Protein AF-A0A7S1EJ01-F1 (afdb_monomer)

Foldseek 3Di:
DDAAEAEQFAKDKAAADDDDPADKFKAKAKPFPLVRVVRPPRGDRIDIGHPPSPRAAAQDKMWMKMKIAGPVRDIDDIDIGIYHYHHPPDWDKDWDWDDPDDDDPDDTDIDIDTDDD

Nearest PDB structures (foldseek):
  8xci-assembly1_J  TM=4.340E-01  e=6.219E-02  Escherichia phage Lambda
  2ha1-assembly1_A  TM=5.508E-01  e=1.595E+00  Homo sapiens
  8cml-assembly1_E  TM=4.207E-01  e=4.704E+00  Homo sapiens
  7u06-assembly1_B  TM=2.832E-01  e=6.869E+00  Saccharomyces cerevisiae

Structure (mmCIF, N/CA/C/O backbone):
data_AF-A0A7S1EJ01-F1
#
_entry.id   AF-A0A7S1EJ01-F1
#
loop_
_atom_site.group_PDB
_atom_site.id
_atom_site.type_symbol
_atom_site.label_atom_id
_atom_site.label_alt_id
_atom_site.label_comp_id
_atom_site.label_asym_id
_atom_site.label_entity_id
_atom_site.label_seq_id
_atom_site.pdbx_PDB_ins_code
_atom_site.Cartn_x
_atom_site.Cartn_y
_atom_site.Cartn_z
_atom_site.occupancy
_atom_site.B_iso_or_equiv
_atom_site.auth_seq_id
_atom_site.auth_comp_id
_atom_site.auth_asym_id
_atom_site.auth_atom_id
_atom_site.pdbx_PDB_model_num
ATOM 1 N N . SER A 1 1 ? -14.894 9.120 -9.504 1.00 45.03 1 SER A N 1
ATOM 2 C CA . SER A 1 1 ? -14.782 7.956 -8.605 1.00 45.03 1 SER A CA 1
ATOM 3 C C . SER A 1 1 ? -13.961 8.380 -7.402 1.00 45.03 1 SER A C 1
ATOM 5 O O . SER A 1 1 ? -12.954 9.049 -7.588 1.00 45.03 1 SER A O 1
ATOM 7 N N . GLY A 1 2 ? -14.436 8.112 -6.184 1.00 47.00 2 GLY A N 1
ATOM 8 C CA . GLY A 1 2 ? -13.665 8.386 -4.966 1.00 47.00 2 GLY A CA 1
ATOM 9 C C . GLY A 1 2 ? -12.486 7.416 -4.809 1.00 47.00 2 GLY A C 1
ATOM 10 O O . GLY A 1 2 ? -12.393 6.459 -5.584 1.00 47.00 2 GLY A O 1
ATOM 11 N N . PRO A 1 3 ? -11.588 7.654 -3.839 1.00 59.50 3 PRO A N 1
ATOM 12 C CA . PRO A 1 3 ? -10.531 6.702 -3.517 1.00 59.50 3 PRO A CA 1
ATOM 13 C C . PRO A 1 3 ? -11.136 5.333 -3.156 1.00 59.50 3 PRO A C 1
ATOM 15 O O . PRO A 1 3 ? -12.203 5.294 -2.536 1.00 59.50 3 PRO A O 1
ATOM 18 N N . PRO A 1 4 ? -10.501 4.208 -3.534 1.00 69.62 4 PRO A N 1
ATOM 19 C CA . PRO A 1 4 ? -10.888 2.891 -3.046 1.00 69.62 4 PRO A CA 1
ATOM 20 C C . PRO A 1 4 ? -10.963 2.883 -1.515 1.00 69.62 4 PRO A C 1
ATOM 22 O O . PRO A 1 4 ? -10.007 3.261 -0.829 1.00 69.62 4 PRO A O 1
ATOM 25 N N . LEU A 1 5 ? -12.121 2.459 -1.006 1.00 71.94 5 LEU A N 1
ATOM 26 C CA . LEU A 1 5 ? -12.368 2.269 0.415 1.00 71.94 5 LEU A CA 1
ATOM 27 C C . LEU A 1 5 ? -11.861 0.882 0.816 1.00 71.94 5 LEU A C 1
ATOM 29 O O . LEU A 1 5 ? -12.278 -0.122 0.240 1.00 71.94 5 LEU A O 1
ATOM 33 N N . VAL A 1 6 ? -10.960 0.835 1.789 1.00 71.81 6 VAL A N 1
ATOM 34 C CA . VAL A 1 6 ? -10.418 -0.407 2.347 1.00 71.81 6 VAL A CA 1
ATOM 35 C C . VAL A 1 6 ? -11.049 -0.615 3.713 1.00 71.81 6 VAL A C 1
ATOM 37 O O . VAL A 1 6 ? -10.943 0.258 4.572 1.00 71.81 6 VAL A O 1
ATOM 40 N N . ASP A 1 7 ? -11.718 -1.746 3.909 1.00 70.75 7 ASP A N 1
ATOM 41 C CA . ASP A 1 7 ? -12.263 -2.130 5.209 1.00 70.75 7 ASP A CA 1
ATOM 42 C C . ASP A 1 7 ? -11.133 -2.201 6.253 1.00 70.75 7 ASP A C 1
ATOM 44 O O . ASP A 1 7 ? -10.002 -2.609 5.974 1.00 70.75 7 ASP A O 1
ATOM 48 N N . SER A 1 8 ? -11.433 -1.731 7.454 1.00 67.25 8 SER A N 1
ATOM 49 C CA . SER A 1 8 ? -10.498 -1.606 8.564 1.00 67.25 8 SER A CA 1
ATOM 50 C C . SER A 1 8 ? -9.870 -2.931 9.012 1.00 67.25 8 SER A C 1
ATOM 52 O O . SER A 1 8 ? -8.695 -2.961 9.398 1.00 67.25 8 SER A O 1
ATOM 54 N N . CYS A 1 9 ? -10.660 -4.001 8.927 1.00 70.56 9 CYS A N 1
ATOM 55 C CA . CYS A 1 9 ? -10.373 -5.350 9.375 1.00 70.56 9 CYS A CA 1
ATOM 56 C C . CYS A 1 9 ? -9.874 -6.241 8.235 1.00 70.56 9 CYS A C 1
ATOM 58 O O . CYS A 1 9 ? -9.473 -7.377 8.489 1.00 70.56 9 CYS A O 1
ATOM 60 N N . SER A 1 10 ? -9.855 -5.735 7.001 1.00 73.88 10 SER A N 1
ATOM 61 C CA . SER A 1 10 ? -9.407 -6.477 5.825 1.00 73.88 10 SER A CA 1
ATOM 62 C C . SER A 1 10 ? -7.921 -6.283 5.524 1.00 73.88 10 SER A C 1
ATOM 64 O O . SER A 1 10 ? -7.327 -5.243 5.817 1.00 73.88 10 SER A O 1
ATOM 66 N N . ASP A 1 11 ? -7.322 -7.295 4.897 1.00 81.31 11 ASP A N 1
ATOM 67 C CA . ASP A 1 11 ? -5.973 -7.203 4.341 1.00 81.31 11 ASP A CA 1
ATOM 68 C C . ASP A 1 11 ? -5.907 -6.111 3.264 1.00 81.31 11 ASP A C 1
ATOM 70 O O . ASP A 1 11 ? -6.790 -6.003 2.407 1.00 81.31 11 ASP A O 1
ATOM 74 N N . LEU A 1 12 ? -4.814 -5.344 3.241 1.00 81.44 12 LEU A N 1
ATOM 75 C CA . LEU A 1 12 ? -4.536 -4.433 2.137 1.00 81.44 12 LEU A CA 1
ATOM 76 C C . LEU A 1 12 ? -3.803 -5.192 1.028 1.00 81.44 12 LEU A C 1
ATOM 78 O O . LEU A 1 12 ? -2.656 -5.615 1.192 1.00 81.44 12 LEU A O 1
ATOM 82 N N . VAL A 1 13 ? -4.453 -5.319 -0.127 1.00 85.81 13 VAL A N 1
ATOM 83 C CA . VAL A 1 13 ? -3.852 -5.885 -1.338 1.00 85.81 13 VAL A CA 1
ATOM 84 C C . VAL A 1 13 ? -3.539 -4.762 -2.320 1.00 85.81 13 VAL A C 1
ATOM 86 O O . VAL A 1 13 ? -4.440 -4.101 -2.831 1.00 85.81 13 VAL A O 1
ATOM 89 N N . LEU A 1 14 ? -2.253 -4.560 -2.598 1.00 87.12 14 LEU A N 1
ATOM 90 C CA . LEU A 1 14 ? -1.774 -3.647 -3.628 1.00 87.12 14 LEU A CA 1
ATOM 91 C C . LEU A 1 14 ? -1.381 -4.449 -4.862 1.00 87.12 14 LEU A C 1
ATOM 93 O O . LEU A 1 14 ? -0.675 -5.456 -4.767 1.00 87.12 14 LEU A O 1
ATOM 97 N N . GLN A 1 15 ? -1.834 -3.992 -6.022 1.00 89.06 15 GLN A N 1
ATOM 98 C CA . GLN A 1 15 ? -1.566 -4.651 -7.286 1.00 89.06 15 GLN A CA 1
ATOM 99 C C . GLN A 1 15 ? -1.179 -3.629 -8.346 1.00 89.06 15 GLN A C 1
ATOM 101 O O . GLN A 1 15 ? -1.875 -2.638 -8.555 1.00 89.06 15 GLN A O 1
ATOM 106 N N . ALA A 1 16 ? -0.060 -3.887 -9.010 1.00 85.81 16 ALA A N 1
ATOM 107 C CA . ALA A 1 16 ? 0.427 -3.116 -10.137 1.00 85.81 16 ALA A CA 1
ATOM 108 C C . ALA A 1 16 ? 0.569 -4.023 -11.356 1.00 85.81 16 ALA A C 1
ATOM 110 O O . ALA A 1 16 ? 0.837 -5.220 -11.250 1.00 85.81 16 ALA A O 1
ATOM 111 N N . TRP A 1 17 ? 0.408 -3.421 -12.526 1.00 78.19 17 TRP A N 1
ATOM 112 C CA . TRP A 1 17 ? 0.590 -4.079 -13.807 1.00 78.19 17 TRP A CA 1
ATOM 113 C C . TRP A 1 17 ? 1.403 -3.163 -14.710 1.00 78.19 17 TRP A C 1
ATOM 115 O O . TRP A 1 17 ? 1.206 -1.949 -14.714 1.00 78.19 17 TRP A O 1
ATOM 125 N N . GLY A 1 18 ? 2.313 -3.748 -15.479 1.00 77.94 18 GLY A N 1
ATOM 126 C CA . GLY A 1 18 ? 3.101 -3.039 -16.476 1.00 77.94 18 GLY A CA 1
ATOM 127 C C . GLY A 1 18 ? 3.370 -3.955 -17.659 1.00 77.94 18 GLY A C 1
ATOM 128 O O . GLY A 1 18 ? 3.650 -5.138 -17.475 1.00 77.94 18 GLY A O 1
ATOM 129 N N . VAL A 1 19 ? 3.264 -3.413 -18.871 1.00 79.69 19 VAL A N 1
ATOM 130 C CA . VAL A 1 19 ? 3.631 -4.128 -20.097 1.00 79.69 19 VAL A CA 1
ATOM 131 C C . VAL A 1 19 ? 5.074 -3.778 -20.422 1.00 79.69 19 VAL A C 1
ATOM 133 O O . VAL A 1 19 ? 5.410 -2.611 -20.602 1.00 79.69 19 VAL A O 1
ATOM 136 N N . SER A 1 20 ? 5.930 -4.790 -20.492 1.00 80.31 20 SER A N 1
ATOM 137 C CA . SER A 1 20 ? 7.330 -4.637 -20.871 1.00 80.31 20 SER A CA 1
ATOM 138 C C . SER A 1 20 ? 7.796 -5.883 -21.612 1.00 80.31 20 SER A C 1
ATOM 140 O O . SER A 1 20 ? 7.345 -6.991 -21.326 1.00 80.31 20 SER A O 1
ATOM 142 N N . ALA A 1 21 ? 8.731 -5.712 -22.548 1.00 85.88 21 ALA A N 1
ATOM 143 C CA . ALA A 1 21 ? 9.423 -6.830 -23.195 1.00 85.88 21 ALA A CA 1
ATOM 144 C C . ALA A 1 21 ? 10.361 -7.582 -22.227 1.00 85.88 21 ALA A C 1
ATOM 146 O O . ALA A 1 21 ? 10.976 -8.579 -22.598 1.00 85.88 21 ALA A O 1
ATOM 147 N N . ARG A 1 22 ? 10.526 -7.066 -21.005 1.00 85.62 22 ARG A N 1
ATOM 148 C CA . ARG A 1 22 ? 11.487 -7.515 -20.001 1.00 85.62 22 ARG A CA 1
ATOM 149 C C . ARG A 1 22 ? 10.797 -7.624 -18.640 1.00 85.62 22 ARG A C 1
ATOM 151 O O . ARG A 1 22 ? 9.839 -6.887 -18.400 1.00 85.62 22 ARG A O 1
ATOM 158 N N . PRO A 1 23 ? 11.290 -8.481 -17.729 1.00 85.12 23 PRO A N 1
ATOM 159 C CA . PRO A 1 23 ? 10.803 -8.512 -16.355 1.00 85.12 23 PRO A CA 1
ATOM 160 C C . PRO A 1 23 ? 10.898 -7.133 -15.691 1.00 85.12 23 PRO A C 1
ATOM 162 O O . PRO A 1 23 ? 11.901 -6.433 -15.853 1.00 85.12 23 PRO A O 1
ATOM 165 N N . LEU A 1 24 ? 9.850 -6.766 -14.953 1.00 85.69 24 LEU A N 1
ATOM 166 C CA . LEU A 1 24 ? 9.773 -5.526 -14.186 1.00 85.69 24 LEU A CA 1
ATOM 167 C C . LEU A 1 24 ? 9.981 -5.818 -12.700 1.00 85.69 24 LEU A C 1
ATOM 169 O O . LEU A 1 24 ? 9.352 -6.718 -12.145 1.00 85.69 24 LEU A O 1
ATOM 173 N N . GLU A 1 25 ? 10.825 -5.016 -12.061 1.00 91.00 25 GLU A N 1
ATOM 174 C CA . GLU A 1 25 ? 10.919 -4.901 -10.611 1.00 91.00 25 GLU A CA 1
ATOM 175 C C . GLU A 1 25 ? 10.009 -3.755 -10.168 1.00 91.00 25 GLU A C 1
ATOM 177 O O . GLU A 1 25 ? 10.180 -2.616 -10.608 1.00 91.00 25 GLU A O 1
ATOM 182 N N . PHE A 1 26 ? 9.032 -4.044 -9.310 1.00 90.50 26 PHE A N 1
ATOM 183 C CA . PHE A 1 26 ? 8.147 -3.017 -8.768 1.00 90.50 26 PHE A CA 1
ATOM 184 C C . PHE A 1 26 ? 8.744 -2.407 -7.505 1.00 90.50 26 PHE A C 1
ATOM 186 O O . PHE A 1 26 ? 9.580 -3.009 -6.845 1.00 90.50 26 PHE A O 1
ATOM 193 N N . ARG A 1 27 ? 8.326 -1.196 -7.152 1.00 91.94 27 ARG A N 1
ATOM 194 C CA . ARG A 1 27 ? 8.656 -0.550 -5.880 1.00 91.94 27 ARG A CA 1
ATOM 195 C C . ARG A 1 27 ? 7.459 0.230 -5.383 1.00 91.94 27 ARG A C 1
ATOM 197 O O . ARG A 1 27 ? 6.796 0.920 -6.160 1.00 91.94 27 ARG A O 1
ATOM 204 N N . TRP A 1 28 ? 7.235 0.139 -4.081 1.00 92.75 28 TRP A N 1
ATOM 205 C CA . TRP A 1 28 ? 6.070 0.691 -3.408 1.00 92.75 28 TRP A CA 1
ATOM 206 C C . TRP A 1 28 ? 6.496 1.712 -2.360 1.00 92.75 28 TRP A C 1
ATOM 208 O O . TRP A 1 28 ? 7.383 1.440 -1.550 1.00 92.75 28 TRP A O 1
ATOM 218 N N . THR A 1 29 ? 5.854 2.877 -2.354 1.00 93.94 29 THR A N 1
ATOM 219 C CA . THR A 1 29 ? 6.006 3.876 -1.290 1.00 93.94 29 THR A CA 1
ATOM 220 C C . THR A 1 29 ? 4.653 4.423 -0.855 1.00 93.94 29 THR A C 1
ATOM 222 O O . THR A 1 29 ? 3.655 4.301 -1.568 1.00 93.94 29 THR A O 1
ATOM 225 N N . SER A 1 30 ? 4.620 5.018 0.335 1.00 92.38 30 SER A N 1
ATOM 226 C CA . SER A 1 30 ? 3.436 5.675 0.890 1.00 92.38 30 SER A CA 1
ATOM 227 C C . SER A 1 30 ? 3.764 7.079 1.393 1.00 92.38 30 SER A C 1
ATOM 229 O O . SER A 1 30 ? 4.886 7.337 1.833 1.00 92.38 30 SER A O 1
ATOM 231 N N . SER A 1 31 ? 2.770 7.971 1.372 1.00 92.50 31 SER A N 1
ATOM 232 C CA . SER A 1 31 ? 2.830 9.268 2.056 1.00 92.50 31 SER A CA 1
ATOM 233 C C . SER A 1 31 ? 2.890 9.147 3.582 1.00 92.50 31 SER A C 1
ATOM 235 O O . SER A 1 31 ? 3.359 10.071 4.240 1.00 92.50 31 SER A O 1
ATOM 237 N N . ASP A 1 32 ? 2.416 8.035 4.152 1.00 90.38 32 ASP A N 1
ATOM 238 C CA . ASP A 1 32 ? 2.519 7.773 5.590 1.00 90.38 32 ASP A CA 1
ATOM 239 C C . ASP A 1 32 ? 3.851 7.088 5.933 1.00 90.38 32 ASP A C 1
ATOM 241 O O . ASP A 1 32 ? 4.166 6.055 5.335 1.00 90.38 32 ASP A O 1
ATOM 245 N N . PRO A 1 33 ? 4.635 7.605 6.898 1.00 89.88 33 PRO A N 1
ATOM 246 C CA . PRO A 1 33 ? 5.937 7.044 7.251 1.00 89.88 33 PRO A CA 1
ATOM 247 C C . PRO A 1 33 ? 5.894 5.591 7.730 1.00 89.88 33 PRO A C 1
ATOM 249 O O . PRO A 1 33 ? 6.802 4.823 7.409 1.00 89.88 33 PRO A O 1
ATOM 252 N N . THR A 1 34 ? 4.865 5.203 8.481 1.00 85.94 34 THR A N 1
ATOM 253 C CA . THR A 1 34 ? 4.730 3.852 9.042 1.00 85.94 34 THR A CA 1
ATOM 254 C C . THR A 1 34 ? 4.384 2.861 7.936 1.00 85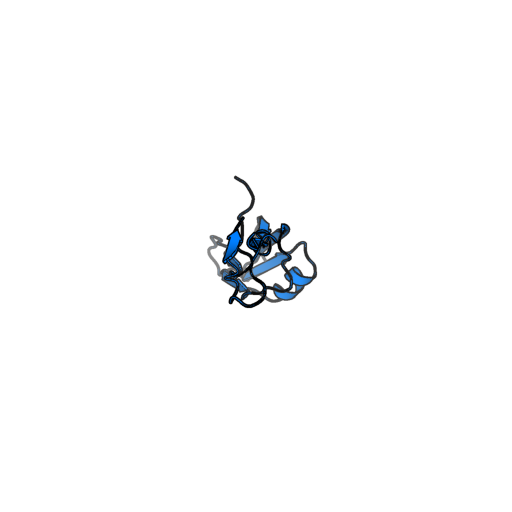.94 34 THR A C 1
ATOM 256 O O . THR A 1 34 ? 4.985 1.791 7.837 1.00 85.94 34 THR A O 1
ATOM 259 N N . LEU A 1 35 ? 3.473 3.240 7.037 1.00 86.94 35 LEU A N 1
ATOM 260 C CA . LEU A 1 35 ? 3.076 2.409 5.905 1.00 86.94 35 LEU A CA 1
ATOM 261 C C . LEU A 1 35 ? 4.242 2.306 4.937 1.00 86.94 35 LEU A C 1
ATOM 263 O O . LEU A 1 35 ? 4.565 1.225 4.463 1.00 86.94 35 LEU A O 1
ATOM 267 N N . ASN A 1 36 ? 4.943 3.415 4.716 1.00 91.31 36 ASN A N 1
ATOM 268 C CA . ASN A 1 36 ? 6.131 3.438 3.887 1.00 91.31 36 ASN A CA 1
ATOM 269 C C . ASN A 1 36 ? 7.226 2.516 4.437 1.00 91.31 36 ASN A C 1
ATOM 271 O O . ASN A 1 36 ? 7.912 1.881 3.645 1.00 91.31 36 ASN A O 1
ATOM 275 N N . GLN A 1 37 ? 7.376 2.386 5.762 1.00 90.19 37 GLN A N 1
ATOM 276 C CA . GLN A 1 37 ? 8.275 1.389 6.353 1.00 90.19 37 GLN A CA 1
ATOM 277 C C . GLN A 1 37 ? 7.832 -0.046 6.053 1.00 90.19 37 GLN A C 1
ATOM 279 O O . GLN A 1 37 ? 8.675 -0.852 5.670 1.00 90.19 37 GLN A O 1
ATOM 284 N N . ALA A 1 38 ? 6.537 -0.356 6.163 1.00 86.19 38 ALA A N 1
ATOM 285 C CA . ALA A 1 38 ? 6.006 -1.684 5.843 1.00 86.19 38 ALA A CA 1
ATOM 286 C C . ALA A 1 38 ? 6.157 -2.056 4.354 1.00 86.19 38 ALA A C 1
ATOM 288 O O . ALA A 1 38 ? 6.269 -3.231 4.016 1.00 86.19 38 ALA A O 1
ATOM 289 N N . LEU A 1 39 ? 6.189 -1.059 3.465 1.00 89.88 39 LEU A N 1
ATOM 290 C CA . LEU A 1 39 ? 6.391 -1.239 2.025 1.00 89.88 39 LEU A CA 1
ATOM 291 C C . LEU A 1 39 ? 7.871 -1.383 1.625 1.00 89.88 39 LEU A C 1
ATOM 293 O O . LEU A 1 39 ? 8.165 -1.753 0.485 1.00 89.88 39 LEU A O 1
ATOM 297 N N . ARG A 1 40 ? 8.826 -1.091 2.522 1.00 90.06 40 ARG A N 1
ATOM 298 C CA . ARG A 1 40 ? 10.256 -1.119 2.178 1.00 90.06 40 ARG A CA 1
ATOM 299 C C . ARG A 1 40 ? 10.695 -2.514 1.749 1.00 90.06 40 ARG A C 1
ATOM 301 O O . ARG A 1 40 ? 10.482 -3.494 2.450 1.00 90.06 40 ARG A O 1
ATOM 308 N N . GLY A 1 41 ? 11.380 -2.575 0.609 1.00 86.56 41 GLY A N 1
ATOM 309 C CA . GLY A 1 41 ? 11.920 -3.820 0.060 1.00 86.56 41 GLY A CA 1
ATOM 310 C C . GLY A 1 41 ? 10.895 -4.685 -0.679 1.00 86.56 41 GLY A C 1
ATOM 311 O O . GLY A 1 41 ? 11.283 -5.695 -1.259 1.00 86.56 41 GLY A O 1
ATOM 312 N N . ALA A 1 42 ? 9.617 -4.293 -0.719 1.00 88.69 42 ALA A N 1
ATOM 313 C CA . ALA A 1 42 ? 8.631 -4.970 -1.549 1.00 88.69 42 ALA A CA 1
ATOM 314 C C . ALA A 1 42 ? 8.919 -4.716 -3.035 1.00 88.69 42 ALA A C 1
ATOM 316 O O . ALA A 1 42 ? 8.876 -3.569 -3.486 1.00 88.69 42 ALA A O 1
ATOM 317 N N . SER A 1 43 ? 9.173 -5.794 -3.785 1.00 90.38 43 SER A N 1
ATOM 318 C CA . SER A 1 43 ? 9.504 -5.732 -5.216 1.00 90.38 43 SER A CA 1
ATOM 319 C C . SER A 1 43 ? 8.517 -6.432 -6.158 1.00 90.38 43 SER A C 1
ATOM 321 O O . SER A 1 43 ? 8.654 -6.384 -7.382 1.00 90.38 43 SER A O 1
ATOM 323 N N . SER A 1 44 ? 7.501 -7.083 -5.589 1.00 87.12 44 SER A N 1
ATOM 324 C CA . SER A 1 44 ? 6.485 -7.838 -6.324 1.00 87.12 44 SER A CA 1
ATOM 325 C C . SER A 1 44 ? 5.413 -6.928 -6.932 1.00 87.12 44 SER A C 1
ATOM 327 O O . SER A 1 44 ? 5.064 -5.890 -6.367 1.00 87.12 44 SER A O 1
ATOM 329 N N . ALA A 1 45 ? 4.833 -7.375 -8.049 1.00 83.88 45 ALA A N 1
ATOM 330 C CA . ALA A 1 45 ? 3.656 -6.769 -8.677 1.00 83.88 45 ALA A CA 1
ATOM 331 C C . ALA A 1 45 ? 2.397 -6.854 -7.795 1.00 83.88 45 ALA A C 1
ATOM 333 O O .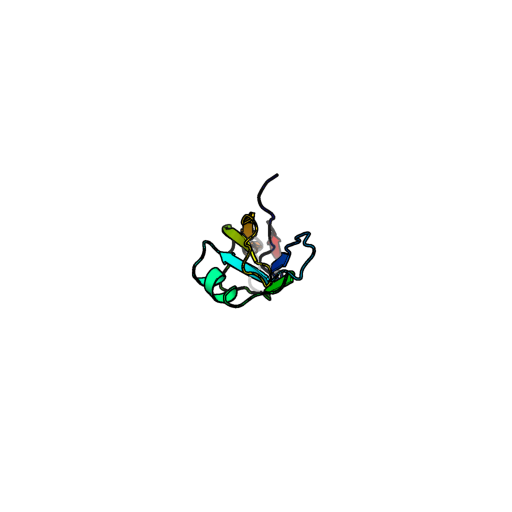 ALA A 1 45 ? 1.497 -6.026 -7.913 1.00 83.88 45 ALA A O 1
ATOM 334 N N . VAL A 1 46 ? 2.335 -7.856 -6.912 1.00 87.12 46 VAL A N 1
ATOM 335 C CA . VAL A 1 46 ? 1.267 -8.027 -5.921 1.00 87.12 46 VAL A CA 1
ATOM 336 C C . VAL A 1 46 ? 1.887 -8.018 -4.533 1.00 87.12 46 VAL A C 1
ATOM 338 O O . VAL A 1 46 ? 2.758 -8.841 -4.237 1.00 87.12 46 VAL A O 1
ATOM 341 N N . LEU A 1 47 ? 1.410 -7.116 -3.682 1.00 85.56 47 LEU A N 1
ATOM 342 C CA . LEU A 1 47 ? 1.792 -7.014 -2.282 1.00 85.56 47 LEU A CA 1
ATOM 343 C C . LEU A 1 47 ? 0.555 -7.184 -1.403 1.00 85.56 47 LEU A C 1
ATOM 345 O O . LEU A 1 47 ? -0.485 -6.580 -1.654 1.00 85.56 47 LEU A O 1
ATOM 349 N N . ARG A 1 48 ? 0.675 -8.012 -0.367 1.00 86.62 48 ARG A N 1
ATOM 350 C CA . ARG A 1 48 ? -0.378 -8.245 0.621 1.00 86.62 48 ARG A CA 1
ATOM 351 C C . ARG A 1 48 ? 0.137 -7.836 1.988 1.00 86.62 48 ARG A C 1
ATOM 353 O O . ARG A 1 48 ? 1.152 -8.364 2.436 1.00 86.62 48 ARG A O 1
ATOM 360 N N . LEU A 1 49 ? -0.555 -6.902 2.626 1.00 83.00 49 LEU A N 1
ATOM 361 C CA . LEU A 1 49 ? -0.299 -6.495 4.000 1.00 83.00 49 LEU A CA 1
ATOM 362 C C . LEU A 1 49 ? -1.439 -7.034 4.872 1.00 83.00 49 LEU A C 1
ATOM 364 O O . LEU A 1 49 ? -2.590 -6.657 4.637 1.00 83.00 49 LEU A O 1
ATOM 368 N N . PRO A 1 50 ? -1.146 -7.919 5.840 1.00 80.50 50 PRO A N 1
ATOM 369 C CA . PRO A 1 50 ? -2.179 -8.509 6.675 1.00 80.50 50 PRO A CA 1
ATOM 370 C C . PRO A 1 50 ? -2.846 -7.468 7.580 1.00 80.50 50 PRO A C 1
ATOM 372 O O . PRO A 1 50 ? -2.250 -6.444 7.946 1.00 80.50 50 PRO A O 1
ATOM 375 N N . SER A 1 51 ? -4.088 -7.756 7.955 1.00 72.81 51 SER A N 1
ATOM 376 C CA . SER A 1 51 ? -4.824 -7.035 8.989 1.00 72.81 51 SER A CA 1
ATOM 377 C C . SER A 1 51 ? -4.429 -7.488 10.412 1.00 72.81 51 SER A C 1
ATOM 379 O O . SER A 1 51 ? -4.224 -8.684 10.632 1.00 72.81 51 SER A O 1
ATOM 381 N N . PRO A 1 52 ? -4.344 -6.572 11.400 1.00 67.88 52 PRO A N 1
ATOM 382 C CA . PRO A 1 52 ? -4.420 -5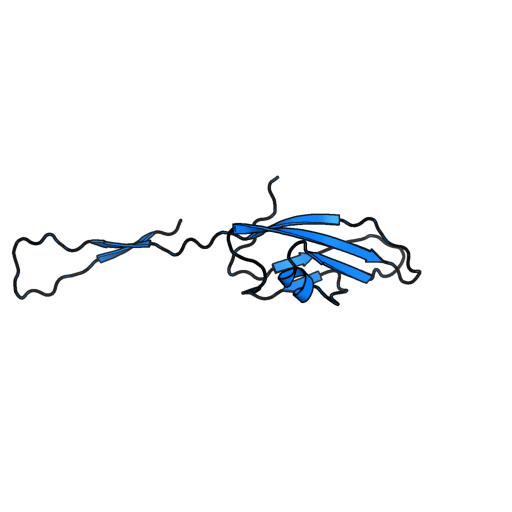.125 11.240 1.00 67.88 52 PRO A CA 1
ATOM 383 C C . PRO A 1 52 ? -3.096 -4.594 10.690 1.00 67.88 52 PRO A C 1
ATOM 385 O O . PRO A 1 52 ? -2.035 -4.861 11.248 1.00 67.88 52 PRO A O 1
ATOM 388 N N . THR A 1 53 ? -3.139 -3.787 9.629 1.00 66.81 53 THR A N 1
ATOM 389 C CA . THR A 1 53 ? -1.949 -3.051 9.188 1.00 66.81 53 THR A CA 1
ATOM 390 C C . THR A 1 53 ? -1.757 -1.858 10.132 1.00 66.81 53 THR A C 1
ATOM 392 O O . THR A 1 53 ? -2.539 -0.905 10.030 1.00 66.81 53 THR A O 1
ATOM 395 N N . PRO A 1 54 ? -0.755 -1.856 11.040 1.00 59.75 54 PRO A N 1
ATOM 396 C CA . PRO A 1 54 ? -0.649 -0.857 12.116 1.00 59.75 54 PRO A CA 1
ATOM 397 C C . PRO A 1 54 ? -0.440 0.575 11.605 1.00 59.75 54 PRO A C 1
ATOM 399 O O . PRO A 1 54 ? -0.596 1.540 12.341 1.00 59.75 54 PRO A O 1
ATOM 402 N N . ALA A 1 55 ? -0.082 0.701 10.330 1.00 63.41 55 ALA A N 1
ATOM 403 C CA . ALA A 1 55 ? 0.197 1.949 9.649 1.00 63.41 55 ALA A CA 1
ATOM 404 C C . ALA A 1 55 ? -1.024 2.660 9.044 1.00 63.41 55 ALA A C 1
ATOM 406 O O . ALA A 1 55 ? -0.889 3.761 8.516 1.00 63.41 55 ALA A O 1
ATOM 407 N N . ILE A 1 56 ? -2.195 2.017 9.041 1.00 71.75 56 ILE A N 1
ATOM 408 C CA . ILE A 1 56 ? -3.385 2.555 8.381 1.00 71.75 56 ILE A CA 1
ATOM 409 C C . ILE A 1 56 ? -4.464 2.755 9.438 1.00 71.75 56 ILE A C 1
ATOM 411 O O . ILE A 1 56 ? -5.155 1.808 9.827 1.00 71.75 56 ILE A O 1
ATOM 415 N N . SER A 1 57 ? -4.563 3.992 9.910 1.00 72.12 57 SER A N 1
ATOM 416 C CA . SER A 1 57 ? -5.574 4.462 10.847 1.00 72.12 57 SER A CA 1
ATOM 417 C C . SER A 1 57 ? -6.945 4.521 10.163 1.00 72.12 57 SER A C 1
ATOM 419 O O . SER A 1 57 ? -7.036 4.996 9.023 1.00 72.12 57 SER A O 1
ATOM 421 N N . PRO A 1 58 ? -8.022 4.082 10.838 1.00 73.69 58 PRO A N 1
ATOM 422 C CA . PRO A 1 58 ? -9.387 4.247 10.347 1.00 73.69 58 PRO A CA 1
ATOM 423 C C . PRO A 1 58 ? -9.697 5.715 10.018 1.00 73.69 58 PRO A C 1
ATOM 425 O O . PRO A 1 58 ? -9.306 6.618 10.757 1.00 73.69 58 PRO A O 1
ATOM 428 N N . GLY A 1 59 ? -10.366 5.963 8.890 1.00 72.06 59 GLY A N 1
ATOM 429 C CA . GLY A 1 59 ? -10.676 7.313 8.401 1.00 72.06 59 GLY A CA 1
ATOM 430 C C . GLY A 1 59 ? -9.497 8.064 7.762 1.00 72.06 59 GLY A C 1
ATOM 431 O O . GLY A 1 59 ? -9.688 9.156 7.228 1.00 72.06 59 GLY A O 1
ATOM 432 N N . GLY A 1 60 ? -8.286 7.497 7.776 1.00 80.19 60 GLY A N 1
ATOM 433 C CA . GLY A 1 60 ? -7.116 8.069 7.113 1.00 80.19 60 GLY A CA 1
ATOM 434 C C . GLY A 1 60 ? -7.151 7.890 5.592 1.00 80.19 60 GLY A C 1
ATOM 435 O O . GLY A 1 60 ? -7.644 6.882 5.080 1.00 80.19 60 GLY A O 1
ATOM 436 N N . THR A 1 61 ? -6.588 8.862 4.866 1.00 85.44 61 THR A N 1
ATOM 437 C CA . THR A 1 61 ? -6.319 8.758 3.423 1.00 85.44 61 THR A CA 1
ATOM 438 C C . THR A 1 61 ? -4.816 8.766 3.172 1.00 85.44 61 THR A C 1
ATOM 440 O O . THR A 1 61 ? -4.100 9.622 3.687 1.00 85.44 61 THR A O 1
ATOM 443 N N . TYR A 1 62 ? -4.348 7.819 2.364 1.00 87.62 62 TYR A N 1
ATOM 444 C CA . TYR A 1 62 ? -2.935 7.537 2.126 1.00 87.62 62 TYR A CA 1
ATOM 445 C C . TYR A 1 62 ? -2.652 7.536 0.630 1.00 87.62 62 TYR A C 1
ATOM 447 O O . TYR A 1 62 ? -3.414 6.955 -0.138 1.00 87.62 62 TYR A O 1
ATOM 455 N N . LEU A 1 63 ? -1.558 8.160 0.202 1.00 91.88 63 LEU A N 1
ATOM 456 C CA . LEU A 1 63 ? -1.126 8.105 -1.192 1.00 91.88 63 LEU A CA 1
ATOM 457 C C . LEU A 1 63 ? -0.133 6.964 -1.360 1.00 91.88 63 LEU A C 1
ATOM 459 O O . LEU A 1 63 ? 0.959 7.015 -0.797 1.00 91.88 63 LEU A O 1
ATOM 463 N N . ILE A 1 64 ? -0.500 5.959 -2.150 1.00 91.62 64 ILE A N 1
ATOM 464 C CA . ILE A 1 64 ? 0.390 4.868 -2.541 1.00 91.62 64 ILE A CA 1
ATOM 465 C C . ILE A 1 64 ? 1.005 5.205 -3.888 1.00 91.62 64 ILE A C 1
ATOM 467 O O . ILE A 1 64 ? 0.288 5.504 -4.841 1.00 91.62 64 ILE A O 1
ATOM 471 N N . THR A 1 65 ? 2.329 5.124 -3.975 1.00 93.12 65 THR A N 1
ATOM 472 C CA . THR A 1 65 ? 3.050 5.266 -5.240 1.00 93.12 65 THR A CA 1
ATOM 473 C C . THR A 1 65 ? 3.630 3.921 -5.648 1.00 93.12 65 THR A C 1
ATOM 475 O O . THR A 1 65 ? 4.406 3.320 -4.903 1.00 93.12 65 THR A O 1
ATOM 478 N N . ALA A 1 66 ? 3.265 3.463 -6.842 1.00 91.75 66 ALA A N 1
ATOM 479 C CA . ALA A 1 66 ? 3.874 2.320 -7.503 1.00 91.75 66 ALA A CA 1
ATOM 480 C C . ALA A 1 66 ? 4.830 2.817 -8.587 1.00 91.75 66 ALA A C 1
ATOM 482 O O . ALA A 1 66 ? 4.467 3.643 -9.424 1.00 91.75 66 ALA A O 1
ATOM 483 N N . SER A 1 67 ? 6.047 2.292 -8.591 1.00 91.38 67 SER A N 1
ATOM 484 C CA . SER A 1 67 ? 7.027 2.497 -9.659 1.00 91.38 67 SER A CA 1
ATOM 485 C C . SER A 1 67 ? 7.530 1.147 -10.145 1.00 91.38 67 SER A C 1
ATOM 487 O O . SER A 1 67 ? 7.447 0.158 -9.419 1.00 91.38 67 SER A O 1
ATOM 489 N N . ALA A 1 68 ? 8.013 1.096 -11.382 1.00 90.38 68 ALA A N 1
ATOM 490 C CA . ALA A 1 68 ? 8.580 -0.110 -11.960 1.00 90.38 68 ALA A CA 1
ATOM 491 C C . ALA A 1 68 ? 9.874 0.230 -12.692 1.00 90.38 68 ALA A C 1
ATOM 493 O O . ALA A 1 68 ? 9.971 1.284 -13.321 1.00 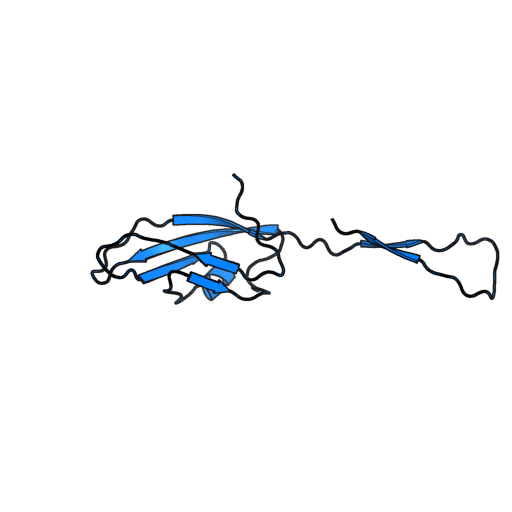90.38 68 ALA A O 1
ATOM 494 N 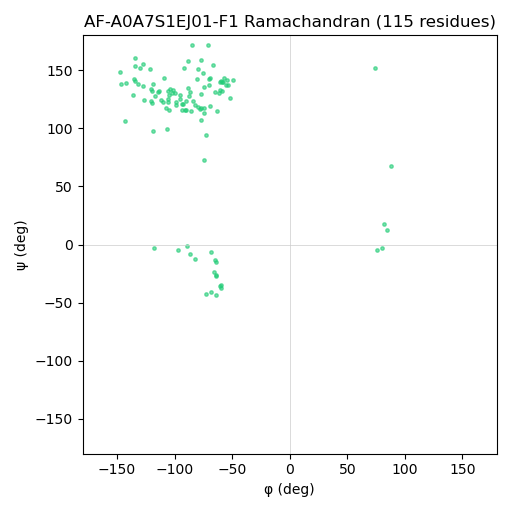N . VAL A 1 69 ? 10.855 -0.656 -12.599 1.00 91.50 69 VAL A N 1
ATOM 495 C CA . VAL A 1 69 ? 12.153 -0.532 -13.261 1.00 91.50 69 VAL A CA 1
ATOM 496 C C . VAL A 1 69 ? 12.462 -1.856 -13.949 1.00 91.50 69 VAL A C 1
ATOM 498 O O . VAL A 1 69 ? 12.181 -2.920 -13.399 1.00 91.50 69 VAL A O 1
ATOM 501 N N . ASP A 1 70 ? 12.995 -1.813 -15.165 1.00 89.25 70 ASP A N 1
ATOM 502 C CA . ASP A 1 70 ? 13.484 -3.020 -15.835 1.00 89.25 70 ASP A CA 1
ATOM 503 C C . ASP A 1 70 ? 14.931 -3.359 -15.427 1.00 89.25 70 ASP A C 1
ATOM 505 O O . ASP A 1 70 ? 15.623 -2.575 -14.778 1.00 89.25 70 ASP A O 1
ATOM 509 N N . PHE A 1 71 ? 15.440 -4.527 -15.828 1.00 85.00 71 PHE A N 1
ATOM 510 C CA . PHE A 1 71 ? 16.802 -4.940 -15.457 1.00 85.00 71 PHE A CA 1
ATOM 511 C C . PHE A 1 71 ? 17.924 -4.055 -16.042 1.00 85.00 71 PHE A C 1
ATOM 513 O O . PHE A 1 71 ? 19.075 -4.183 -15.630 1.00 85.00 71 PHE A O 1
ATOM 520 N N . MET A 1 72 ? 17.621 -3.185 -17.014 1.00 88.25 72 MET A N 1
ATOM 521 C CA . MET A 1 72 ? 18.566 -2.199 -17.551 1.00 88.25 72 MET A CA 1
ATOM 522 C C . MET A 1 72 ? 18.532 -0.872 -16.785 1.00 88.25 72 MET A C 1
ATOM 524 O O . MET A 1 72 ? 19.299 0.033 -17.110 1.00 88.25 72 MET A O 1
ATOM 528 N N . GLY A 1 73 ? 17.670 -0.747 -15.774 1.00 86.62 73 GLY A N 1
ATOM 529 C CA . GLY A 1 73 ? 17.508 0.474 -14.996 1.00 86.62 73 GLY A CA 1
ATOM 530 C C . GLY A 1 73 ? 16.556 1.489 -15.628 1.00 86.62 73 GLY A C 1
ATOM 531 O O . GLY A 1 73 ? 16.514 2.632 -15.174 1.00 86.62 73 GLY A O 1
ATOM 532 N N . VAL A 1 74 ? 15.783 1.113 -16.654 1.00 87.00 74 VAL A N 1
ATOM 533 C CA . VAL A 1 74 ? 14.783 2.003 -17.255 1.00 87.00 74 VAL A CA 1
ATOM 534 C C . VAL A 1 74 ? 13.557 2.056 -16.349 1.00 87.00 74 VAL A C 1
ATOM 536 O O . VAL A 1 74 ? 12.891 1.044 -16.131 1.00 87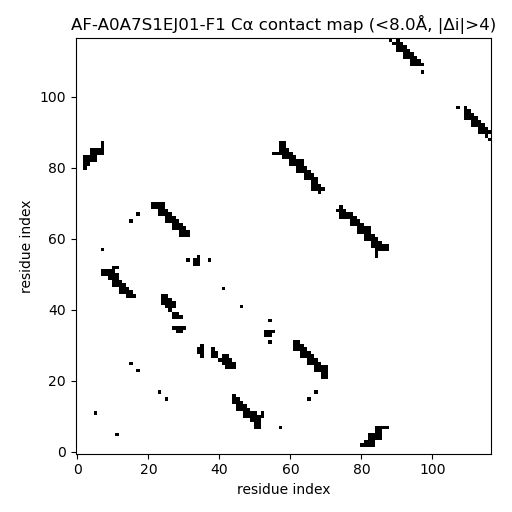.00 74 VAL A O 1
ATOM 539 N N . ALA A 1 75 ? 13.256 3.242 -15.822 1.00 88.06 75 ALA A N 1
ATOM 540 C CA . ALA A 1 75 ? 12.108 3.468 -14.953 1.00 88.06 75 ALA A CA 1
ATOM 541 C C . ALA A 1 75 ? 10.847 3.826 -15.751 1.00 88.06 75 ALA A C 1
ATOM 543 O O . ALA A 1 75 ? 10.873 4.686 -16.634 1.00 88.06 75 ALA A O 1
ATOM 544 N N . ALA A 1 76 ? 9.727 3.201 -15.398 1.00 84.25 76 ALA A N 1
ATOM 545 C CA . ALA A 1 76 ? 8.403 3.610 -15.840 1.00 84.25 76 ALA A CA 1
ATOM 546 C C . ALA A 1 76 ? 7.916 4.842 -15.059 1.00 84.25 76 ALA A C 1
ATOM 548 O O . ALA A 1 76 ? 8.363 5.110 -13.939 1.00 84.25 76 ALA A O 1
ATOM 549 N N . ALA A 1 77 ? 6.953 5.571 -15.631 1.00 83.88 77 ALA A N 1
ATOM 550 C CA . ALA A 1 77 ? 6.282 6.654 -14.922 1.00 83.88 77 ALA A CA 1
ATOM 551 C C . ALA A 1 77 ? 5.576 6.114 -13.659 1.00 83.88 77 ALA A C 1
ATOM 553 O O . ALA A 1 77 ? 4.878 5.097 -13.742 1.00 83.88 77 ALA A O 1
ATOM 554 N N . PRO A 1 78 ? 5.740 6.764 -12.492 1.00 88.06 78 PRO A N 1
ATOM 555 C CA . PRO A 1 78 ? 5.095 6.318 -11.268 1.00 88.06 78 PRO A CA 1
ATOM 556 C C . PRO A 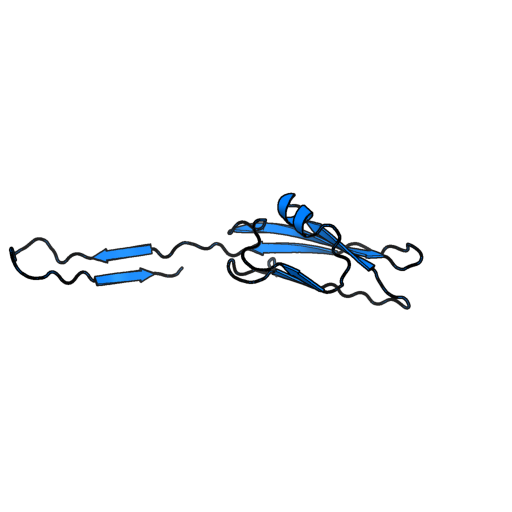1 78 ? 3.579 6.524 -11.341 1.00 88.06 78 PRO A C 1
ATOM 558 O O . PRO A 1 78 ? 3.094 7.525 -11.867 1.00 88.06 78 PRO A O 1
ATOM 561 N N . SER A 1 79 ? 2.832 5.585 -10.767 1.00 86.19 79 SER A N 1
ATOM 562 C CA . SER A 1 79 ? 1.383 5.687 -10.583 1.00 86.19 79 SER A CA 1
ATOM 563 C C . SER A 1 79 ? 1.074 5.995 -9.125 1.00 86.19 79 SER A C 1
ATOM 565 O O . SER A 1 79 ? 1.554 5.290 -8.238 1.00 86.19 79 SER A O 1
ATOM 567 N N . VAL A 1 80 ? 0.269 7.029 -8.879 1.00 88.31 80 VAL A N 1
ATOM 568 C CA . VAL A 1 80 ? -0.138 7.443 -7.531 1.00 88.31 80 VAL A CA 1
ATOM 569 C C . VAL A 1 80 ? -1.626 7.178 -7.358 1.00 88.31 80 VAL A C 1
ATOM 571 O O . VAL A 1 80 ? -2.438 7.665 -8.143 1.00 88.31 80 VAL A O 1
ATOM 574 N N . VAL A 1 81 ? -1.984 6.418 -6.326 1.00 85.62 81 VAL A N 1
ATOM 575 C CA . VAL A 1 81 ? -3.371 6.066 -6.014 1.00 85.62 81 VAL A CA 1
ATOM 576 C C . VAL A 1 81 ? -3.675 6.439 -4.562 1.00 85.62 81 VAL A C 1
ATOM 578 O O . VAL A 1 81 ? -2.962 5.987 -3.662 1.00 85.62 81 VAL A O 1
ATOM 581 N N . PRO A 1 82 ? -4.717 7.249 -4.301 1.00 84.75 82 PRO A N 1
ATOM 582 C CA . PRO A 1 82 ? -5.198 7.463 -2.946 1.00 84.75 82 PRO A CA 1
ATOM 583 C C . PRO A 1 82 ? -5.968 6.229 -2.465 1.00 84.75 82 PRO A C 1
ATOM 585 O O . PRO A 1 82 ? -6.812 5.711 -3.188 1.00 84.75 82 PRO A O 1
ATOM 588 N N . ILE A 1 83 ? -5.720 5.784 -1.240 1.00 84.19 83 ILE A N 1
ATOM 589 C CA . ILE A 1 83 ? -6.522 4.767 -0.552 1.00 84.19 83 ILE A CA 1
ATOM 590 C C . ILE A 1 83 ? -7.107 5.385 0.715 1.00 84.19 83 ILE A C 1
ATOM 592 O O . ILE A 1 83 ? -6.408 6.109 1.426 1.00 84.19 83 ILE A O 1
ATOM 596 N N . THR A 1 84 ? -8.372 5.104 1.009 1.00 82.00 84 THR A N 1
ATOM 597 C CA . THR A 1 84 ? -9.017 5.559 2.246 1.00 82.00 84 THR A CA 1
ATOM 598 C C . THR A 1 84 ? -9.414 4.344 3.058 1.00 82.00 84 THR A C 1
ATOM 600 O O . THR A 1 84 ? -10.071 3.443 2.540 1.00 82.00 84 THR A O 1
ATOM 603 N N . LYS A 1 85 ? -9.022 4.296 4.331 1.00 76.19 85 LYS A N 1
ATOM 604 C CA . LYS A 1 85 ? -9.450 3.212 5.216 1.00 76.19 85 LYS A CA 1
ATOM 605 C C . LYS A 1 85 ? -10.789 3.564 5.842 1.00 76.19 85 LYS A C 1
ATOM 607 O O . LYS A 1 85 ? -10.960 4.674 6.348 1.00 76.19 85 LYS A O 1
ATOM 612 N N . ALA A 1 86 ? -11.734 2.632 5.787 1.00 72.00 8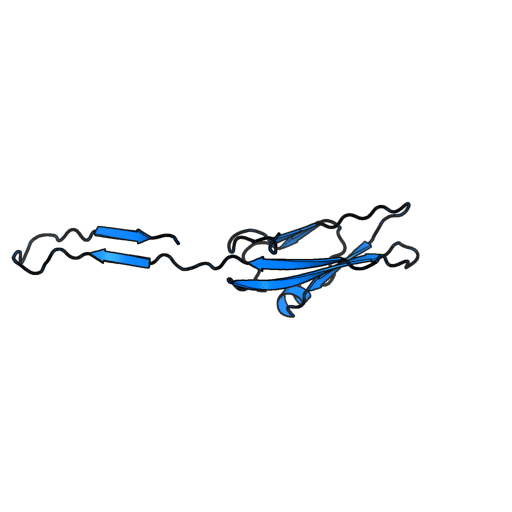6 ALA A N 1
ATOM 613 C CA . ALA A 1 86 ? -13.037 2.781 6.408 1.00 72.00 86 ALA A CA 1
ATOM 614 C C . ALA A 1 86 ? -12.873 3.117 7.897 1.00 72.00 86 ALA A C 1
ATOM 616 O O . ALA A 1 86 ? -11.950 2.649 8.568 1.00 72.00 86 ALA A O 1
ATOM 617 N N . SER A 1 87 ? -13.742 3.993 8.390 1.00 65.31 87 SER A N 1
ATOM 618 C CA . SER A 1 87 ? -13.812 4.322 9.808 1.00 65.31 87 SER A CA 1
ATOM 619 C C . SER A 1 87 ? -14.552 3.193 10.522 1.00 65.31 87 SER A C 1
ATOM 621 O O . SER A 1 87 ? -15.751 3.041 10.298 1.00 65.31 87 SER A O 1
ATOM 623 N N . ASP A 1 88 ? -13.892 2.485 11.435 1.00 61.03 88 ASP A N 1
ATOM 624 C CA . ASP A 1 88 ? -14.594 1.690 12.444 1.00 61.03 88 ASP A CA 1
ATOM 625 C C . ASP A 1 88 ? -15.215 2.633 13.464 1.00 61.03 88 ASP A C 1
ATOM 627 O O . ASP A 1 88 ? -14.561 3.053 14.420 1.00 61.03 88 ASP A O 1
ATOM 631 N N . SER A 1 89 ? -16.478 3.001 13.270 1.00 53.97 89 SER A N 1
ATOM 632 C CA . SER A 1 89 ? -17.242 3.522 14.399 1.00 53.97 89 SER A CA 1
ATOM 633 C C . SER A 1 89 ? -17.587 2.328 15.295 1.00 53.97 89 SER A C 1
ATOM 635 O O . SER A 1 89 ? -18.260 1.411 14.824 1.00 53.97 89 SER A O 1
ATOM 637 N N . PRO A 1 90 ? -17.119 2.274 16.557 1.00 53.84 90 PRO A N 1
ATOM 638 C CA . PRO A 1 90 ? -17.477 1.178 17.447 1.00 53.84 90 PRO A CA 1
ATOM 639 C C . PRO A 1 90 ? -19.005 1.133 17.621 1.00 53.84 90 PRO A C 1
ATOM 641 O O . PRO A 1 90 ? -19.628 2.199 17.720 1.00 53.84 90 PRO A O 1
ATOM 644 N N . PRO A 1 91 ? -19.622 -0.065 17.671 1.00 49.22 91 PRO A N 1
ATOM 645 C CA . PRO A 1 91 ? -21.065 -0.182 17.826 1.00 49.22 91 PRO A CA 1
ATOM 646 C C . PRO A 1 91 ? -21.496 0.494 19.125 1.00 49.22 91 PRO A C 1
ATOM 648 O O . PRO A 1 91 ? -20.909 0.277 20.191 1.00 49.22 91 PRO A O 1
ATOM 651 N N . LYS A 1 92 ? -22.536 1.325 19.047 1.00 53.59 92 LYS A N 1
ATOM 652 C CA . LYS A 1 92 ? -23.138 1.917 20.241 1.00 53.59 92 LYS A CA 1
ATOM 653 C C . LYS A 1 92 ? -24.098 0.896 20.832 1.00 53.59 92 LYS A C 1
ATOM 655 O O . LYS A 1 92 ? -25.043 0.469 20.174 1.00 53.59 92 LYS A O 1
ATOM 660 N N . VAL A 1 93 ? -23.836 0.497 22.072 1.00 43.44 93 VAL A N 1
ATOM 661 C CA . VAL A 1 93 ? -24.750 -0.352 22.837 1.00 43.44 93 VAL A CA 1
ATOM 662 C C . VAL A 1 93 ? -25.698 0.555 23.606 1.00 43.44 93 VAL A C 1
ATOM 664 O O . VAL A 1 93 ? -25.267 1.309 24.480 1.00 43.44 93 VAL A O 1
ATOM 667 N N . PHE A 1 94 ? -26.987 0.481 23.287 1.00 55.91 94 PHE A N 1
ATOM 668 C CA . PHE A 1 94 ? -28.021 1.173 24.046 1.00 55.91 94 PHE A CA 1
ATOM 669 C C . PHE A 1 94 ? -28.626 0.224 25.076 1.00 55.91 94 PHE A C 1
ATOM 671 O O . PHE A 1 94 ? -29.108 -0.857 24.732 1.00 55.91 94 PHE A O 1
ATOM 678 N N . PHE A 1 95 ? -28.617 0.650 26.339 1.00 45.75 95 PHE A N 1
ATOM 679 C CA . PHE A 1 95 ? -29.317 -0.024 27.426 1.00 45.75 95 PHE A CA 1
ATOM 680 C C . PHE A 1 95 ? -30.638 0.698 27.672 1.00 45.75 95 PHE A C 1
ATOM 682 O O . PHE A 1 95 ? -30.642 1.883 28.003 1.00 45.75 95 PHE A O 1
ATOM 689 N N . SER A 1 96 ? -31.754 -0.012 27.525 1.00 58.53 96 SER A N 1
ATOM 690 C CA . SER A 1 96 ? -33.066 0.495 27.928 1.00 58.53 96 SER A CA 1
ATOM 691 C C . SER A 1 96 ? -33.492 -0.232 29.204 1.00 58.53 96 SER A C 1
ATOM 693 O O . SER A 1 96 ? -33.909 -1.390 29.125 1.00 58.53 96 SER A O 1
ATOM 695 N N . PRO A 1 97 ? -33.324 0.370 30.397 1.00 53.84 97 PRO A N 1
ATOM 696 C CA . PRO A 1 97 ? -33.910 -0.200 31.598 1.00 53.84 97 PRO A CA 1
ATOM 697 C C . PRO A 1 97 ? -35.439 -0.029 31.546 1.00 53.84 97 PRO A C 1
ATOM 699 O O . PRO A 1 97 ? -35.914 1.027 31.112 1.00 53.84 97 PRO A O 1
ATOM 702 N N . PRO A 1 98 ? -36.232 -1.010 32.015 1.00 53.69 98 PRO A N 1
ATOM 703 C CA . PRO A 1 98 ? -37.644 -0.765 32.278 1.00 53.69 98 PRO A CA 1
ATOM 704 C C . PRO A 1 98 ? -37.772 0.365 33.312 1.00 53.69 98 PRO A C 1
ATOM 706 O O . PRO A 1 98 ? -36.965 0.473 34.237 1.00 53.69 98 PRO A O 1
ATOM 709 N N . SER A 1 99 ? -38.751 1.250 33.113 1.00 55.34 99 SER A N 1
ATOM 710 C CA . SER A 1 99 ? -38.963 2.451 33.930 1.00 55.34 99 SER A CA 1
ATOM 711 C C . SER A 1 99 ? -38.957 2.144 35.437 1.00 55.34 99 SER A C 1
ATOM 713 O O . SER A 1 99 ? -39.553 1.139 35.829 1.00 55.34 99 SER A O 1
ATOM 715 N N . PRO A 1 100 ? -38.382 3.010 36.295 1.00 50.53 100 PRO A N 1
ATOM 716 C CA . PRO A 1 100 ? -38.365 2.826 37.744 1.00 50.53 100 PRO A CA 1
ATOM 717 C C . PRO A 1 100 ? -39.750 3.114 38.340 1.00 50.53 100 PRO A C 1
ATOM 719 O O . PRO A 1 100 ? -39.985 4.145 38.963 1.00 50.53 100 PRO A O 1
ATOM 722 N N . ALA A 1 101 ? -40.698 2.214 38.117 1.00 52.25 101 ALA A N 1
ATOM 723 C CA . ALA A 1 101 ? -41.981 2.209 38.793 1.00 52.25 101 ALA A CA 1
ATOM 724 C C . ALA A 1 101 ? -42.384 0.754 39.040 1.00 52.25 101 ALA A C 1
ATOM 726 O O . ALA A 1 101 ? -42.797 0.050 38.123 1.00 52.25 101 ALA A O 1
ATOM 727 N N . ALA A 1 102 ? -42.274 0.361 40.309 1.00 52.19 102 ALA A N 1
ATOM 728 C CA . ALA A 1 102 ? -42.606 -0.943 40.875 1.00 52.19 102 ALA A CA 1
ATOM 729 C C . ALA A 1 102 ? -41.621 -2.080 40.552 1.00 52.19 102 ALA A C 1
ATOM 731 O O . ALA A 1 102 ? -40.955 -2.083 39.528 1.00 52.19 102 ALA A O 1
ATOM 732 N N . PHE A 1 103 ? -41.566 -3.047 41.470 1.00 49.56 103 PHE A N 1
ATOM 733 C CA . PHE A 1 103 ? -40.711 -4.241 41.496 1.00 49.56 103 PHE A CA 1
ATOM 734 C C . PHE A 1 103 ? -39.330 -4.058 42.149 1.00 49.56 103 PHE A C 1
ATOM 736 O O . PHE A 1 103 ? -38.283 -4.192 41.524 1.00 49.56 103 PHE A O 1
ATOM 743 N N . GLN A 1 104 ? -39.341 -3.826 43.467 1.00 53.22 104 GLN A N 1
ATOM 744 C CA . GLN A 1 104 ? -38.303 -4.416 44.317 1.00 53.22 104 GLN A CA 1
ATOM 745 C C . GLN A 1 104 ? -38.489 -5.951 44.258 1.00 53.22 104 GLN A C 1
ATOM 747 O O . GLN A 1 104 ? -39.619 -6.425 44.358 1.00 53.22 104 GLN A O 1
ATOM 752 N N . ASP A 1 105 ? -37.400 -6.689 44.024 1.00 55.66 105 ASP A N 1
ATOM 753 C CA . ASP A 1 105 ? -37.274 -8.163 44.069 1.00 55.66 105 ASP A CA 1
ATOM 754 C C . ASP A 1 105 ? -37.716 -9.028 42.862 1.00 55.66 105 ASP A C 1
ATOM 756 O O . ASP A 1 105 ? -37.829 -10.247 43.002 1.00 55.66 105 ASP A O 1
ATOM 760 N N . LEU A 1 106 ? -37.877 -8.480 41.648 1.00 55.88 106 LEU A N 1
ATOM 761 C CA . LEU A 1 106 ? -38.025 -9.297 40.422 1.00 55.88 106 LEU A CA 1
ATOM 762 C C . LEU A 1 106 ? -36.779 -9.211 39.522 1.00 55.88 106 LEU A C 1
ATOM 764 O O . LEU A 1 106 ? -36.178 -8.141 39.417 1.00 55.88 106 LEU A O 1
ATOM 768 N N . PRO A 1 107 ? -36.378 -10.306 38.845 1.00 55.16 107 PRO A N 1
ATOM 769 C CA . PRO A 1 107 ? -35.278 -10.265 37.889 1.00 55.16 107 PRO A CA 1
ATOM 770 C C . PRO A 1 107 ? -35.625 -9.333 36.718 1.00 55.16 107 PRO A C 1
ATOM 772 O O . PRO A 1 107 ? -36.544 -9.596 35.943 1.00 55.16 107 PRO A O 1
ATOM 775 N N . THR A 1 108 ? -34.874 -8.238 36.590 1.00 54.03 108 THR A N 1
ATOM 776 C CA . THR A 1 108 ? -35.043 -7.251 35.519 1.00 54.03 108 THR A CA 1
ATOM 777 C C . THR A 1 108 ? -34.384 -7.738 34.235 1.00 54.03 108 THR A C 1
ATOM 779 O O . THR A 1 108 ? -33.165 -7.912 34.178 1.00 54.03 108 THR A O 1
ATOM 782 N N . LEU A 1 109 ? -35.179 -7.921 33.181 1.00 52.91 109 LEU A N 1
ATOM 783 C CA . LEU A 1 109 ? -34.652 -8.172 31.844 1.00 52.91 109 LEU A CA 1
ATOM 784 C C . LEU A 1 109 ? -34.089 -6.863 31.276 1.00 52.91 109 LEU A C 1
ATOM 786 O O . LEU A 1 109 ? -34.835 -5.923 31.009 1.00 52.91 109 LEU A O 1
ATOM 790 N N . ILE A 1 110 ? -32.771 -6.804 31.094 1.00 54.28 110 ILE A N 1
ATOM 791 C CA . ILE A 1 110 ? -32.106 -5.706 30.388 1.00 54.28 110 ILE A CA 1
ATOM 792 C C . ILE A 1 110 ? -32.012 -6.097 28.916 1.00 54.28 110 ILE A C 1
ATOM 794 O O . ILE A 1 110 ? -31.317 -7.049 28.565 1.00 54.28 110 ILE A O 1
ATOM 798 N N . THR A 1 111 ? -32.692 -5.356 28.046 1.00 54.03 111 THR A N 1
ATOM 799 C CA . THR A 1 111 ? -32.510 -5.480 26.597 1.00 54.03 111 THR A CA 1
ATOM 800 C C . THR A 1 111 ? -31.415 -4.525 26.136 1.00 54.03 111 T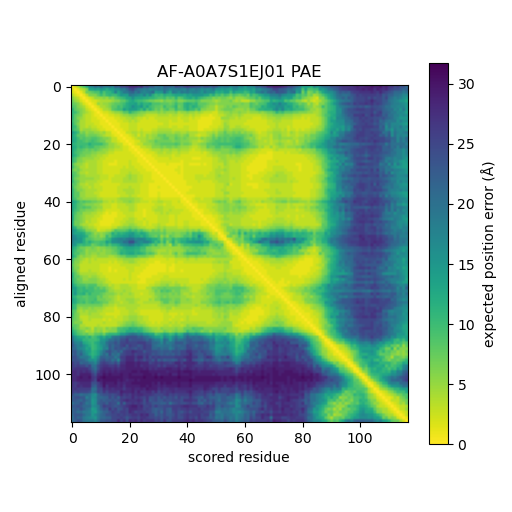HR A C 1
ATOM 802 O O . THR A 1 111 ? -31.509 -3.316 26.359 1.00 54.03 111 THR A O 1
ATOM 805 N N . ALA A 1 112 ? -30.389 -5.069 25.484 1.00 43.62 112 ALA A N 1
ATOM 806 C CA . ALA A 1 112 ? -29.354 -4.304 24.802 1.00 43.62 112 ALA A CA 1
ATOM 807 C C . ALA A 1 112 ? -29.572 -4.398 23.288 1.00 43.62 112 ALA A C 1
ATOM 809 O O . ALA A 1 112 ? -29.774 -5.492 22.762 1.00 43.62 112 ALA A O 1
ATOM 810 N N . SER A 1 113 ? -29.537 -3.261 22.596 1.00 49.41 113 SER A N 1
ATOM 811 C CA . SER A 1 113 ? -29.549 -3.208 21.128 1.00 49.41 113 SER A CA 1
ATOM 812 C C . SER A 1 113 ? -28.213 -2.666 20.638 1.00 49.41 113 SER A C 1
ATOM 814 O O . SER A 1 113 ? -27.719 -1.671 21.173 1.00 49.41 113 SER A O 1
ATOM 816 N N . ALA A 1 114 ? -27.622 -3.342 19.652 1.00 39.44 114 ALA A N 1
ATOM 817 C CA . ALA A 1 114 ? -26.411 -2.890 18.980 1.00 39.44 114 ALA A CA 1
ATOM 818 C C . ALA A 1 114 ? -26.799 -2.211 17.664 1.00 39.44 114 ALA A C 1
ATOM 820 O O . ALA A 1 114 ? -27.453 -2.830 16.824 1.00 39.44 114 ALA A O 1
ATOM 821 N N . GLU A 1 115 ? -26.395 -0.956 17.492 1.00 46.66 115 GLU A N 1
ATOM 822 C CA . GLU A 1 115 ? -26.496 -0.261 16.208 1.00 46.66 115 GLU A CA 1
ATOM 823 C C . GLU A 1 115 ? -25.138 -0.279 15.500 1.00 46.66 115 GLU A C 1
ATOM 825 O O . GLU A 1 115 ? -24.110 0.068 16.091 1.00 46.66 115 GLU A O 1
ATOM 830 N N . PHE A 1 116 ? -25.156 -0.683 14.229 1.00 47.09 116 PHE A N 1
ATOM 831 C CA . PHE A 1 116 ? -24.015 -0.650 13.317 1.00 47.09 116 PHE A CA 1
ATOM 832 C C . PHE A 1 116 ? -24.246 0.502 12.333 1.00 47.09 116 PHE A C 1
ATOM 834 O O . PHE A 1 116 ? -25.317 0.572 11.728 1.00 47.09 116 PHE A O 1
ATOM 841 N N . SER A 1 117 ? -23.288 1.424 12.227 1.00 54.75 117 SER A N 1
ATOM 842 C CA . SER A 1 117 ? -23.340 2.588 11.326 1.00 54.75 117 SER A CA 1
ATOM 843 C C . SER A 1 117 ? -22.724 2.297 9.969 1.00 54.75 117 SER A C 1
ATOM 845 O O . SER A 1 117 ? -21.618 1.712 9.989 1.00 54.75 117 SER A O 1
#

Mean predicted aligned error: 11.94 Å

Solvent-accessible surface area (backbone atoms only — not comparable to full-atom values): 7234 Å² total; per-residue (Å²): 133,78,59,58,74,39,57,62,80,44,60,51,74,48,76,61,84,82,92,63,103,56,72,68,44,29,39,47,44,42,75,41,71,60,39,24,56,73,30,59,88,47,42,59,51,65,45,78,44,61,52,74,48,91,54,64,53,60,64,39,74,41,44,36,37,43,35,38,29,35,91,88,67,55,67,53,84,67,47,78,45,57,39,29,30,35,64,79,70,76,64,52,72,47,78,54,72,74,73,98,69,84,69,88,93,60,92,76,77,73,54,72,49,78,48,83,130

Sequence (117 aa):
SGPPLVDSCSDLVLQAWGVSARPLEFRWTSSDPTLNQALRGASSAVLRLPSPTPAISPGGTYLITASAVDFMGVAAAPSVVPITKASDSPPKVFFSPPSPAAFQDLPTLITASAEFS

Radius of gyration: 23.51 Å; Cα contacts (8 Å, |Δi|>4): 201; chains: 1; bounding box: 61×20×68 Å

Secondary structure (DSSP, 8-state):
-PPPEE-TTS-EEEE-----SSPEEEEEEESSHHHHHHTTT--SSEEEEPSS-TT--TT-EEEEEEEEEETT-PBPPPEEEEEEEPP-PPPEEEEEPPPSSS-TTS----EEEEE--

Organism: Hemiselmis andersenii (NCBI:txid464988)

pLDDT: mean 74.36, std 15.92, range [39.44, 93.94]